Protein AF-A0A937IZX3-F1 (afdb_monomer)

Solvent-accessible surface area (backbone atoms only — not comparable to full-atom values): 9281 Å² total; per-residue (Å²): 143,80,74,74,66,63,68,76,66,38,62,75,58,55,51,53,50,49,50,45,46,46,44,62,70,45,48,45,53,49,50,52,52,51,46,50,51,47,54,52,52,40,53,52,41,29,73,76,66,47,34,58,55,69,68,57,48,39,50,48,51,20,50,50,52,44,48,52,42,42,49,32,34,70,68,68,75,36,90,63,56,48,60,94,78,39,76,74,61,86,57,84,80,70,90,78,64,60,74,58,91,88,70,85,75,76,76,79,77,68,85,66,88,68,74,85,80,78,73,67,75,82,76,68,75,82,87,76,83,90,84,83,86,82,89,82,81,85,82,89,80,92,132

pLDDT: mean 73.17, std 18.34, range [36.47, 94.06]

Radius of gyration: 32.81 Å; Cα contacts (8 Å, |Δi|>4): 80; chains: 1; bounding box: 54×62×119 Å

Foldseek 3Di:
DPPVPPVVPPVVVVVLVVLLCCLPVPVLVVLVVVLVVLVVVQVVCCVVPQWGDQVSQQVNVLSVVLSVVSVCCNVVVDVDDGPPVDDRDGDDGDDTDGNDPPPPPPDPPPPPPPPPPPDPPPPPPDPDDDDDDDDDDDDDDDD

Mean predicted aligned error: 16.97 Å

Structure (mmCIF, N/CA/C/O backbone):
data_AF-A0A937IZX3-F1
#
_entry.id   AF-A0A937IZX3-F1
#
loop_
_atom_site.group_PDB
_atom_site.id
_atom_site.type_symbol
_atom_site.label_atom_id
_atom_site.label_alt_id
_atom_site.label_comp_id
_atom_site.label_asym_id
_atom_site.label_entity_id
_atom_site.label_seq_id
_atom_site.pdbx_PDB_ins_code
_atom_site.Cartn_x
_atom_site.Cartn_y
_atom_site.Cartn_z
_atom_site.occupancy
_atom_site.B_iso_or_equiv
_atom_site.auth_seq_id
_atom_site.auth_comp_id
_atom_site.auth_asym_id
_atom_site.auth_atom_id
_atom_site.pdbx_PDB_model_num
ATOM 1 N N . MET A 1 1 ? -15.193 5.525 43.607 1.00 44.41 1 MET A N 1
ATOM 2 C CA . MET A 1 1 ? -14.935 6.113 42.273 1.00 44.41 1 MET A CA 1
ATOM 3 C C . MET A 1 1 ? -13.960 5.204 41.523 1.00 44.41 1 MET A C 1
ATOM 5 O O . MET A 1 1 ? -12.766 5.463 41.518 1.00 44.41 1 MET A O 1
ATOM 9 N N . THR A 1 2 ? -14.424 4.078 40.976 1.00 51.03 2 THR A N 1
ATOM 10 C CA . THR A 1 2 ? -13.570 3.113 40.250 1.00 51.03 2 THR A CA 1
ATOM 11 C C . THR A 1 2 ? -14.328 2.518 39.066 1.00 51.03 2 THR A C 1
ATOM 13 O O . THR A 1 2 ? -14.445 1.308 38.956 1.00 5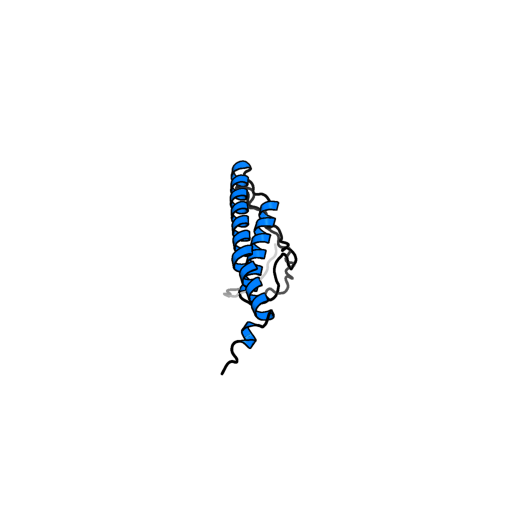1.03 2 THR A O 1
ATOM 16 N N . ASP A 1 3 ? -14.854 3.374 38.192 1.00 55.12 3 ASP A N 1
ATOM 17 C CA . ASP A 1 3 ? -15.592 2.964 36.981 1.00 55.12 3 ASP A CA 1
ATOM 18 C C . ASP A 1 3 ? -14.667 2.814 35.746 1.00 55.12 3 ASP A C 1
ATOM 20 O O . ASP A 1 3 ? -14.995 2.200 34.737 1.00 55.12 3 ASP A O 1
ATOM 24 N N . GLY A 1 4 ? -13.424 3.305 35.832 1.00 56.62 4 GLY A N 1
ATOM 25 C CA . GLY A 1 4 ? -12.489 3.301 34.700 1.00 56.62 4 GLY A CA 1
ATOM 26 C C . GLY A 1 4 ? -11.923 1.928 34.309 1.00 56.62 4 GLY A C 1
ATOM 27 O O . GLY A 1 4 ? -11.416 1.777 33.203 1.00 56.62 4 GLY A O 1
ATOM 28 N N . LYS A 1 5 ? -11.989 0.910 35.179 1.00 52.81 5 LYS A N 1
ATOM 29 C CA . LYS A 1 5 ? -11.355 -0.405 34.929 1.00 52.81 5 LYS A CA 1
ATOM 30 C C . LYS A 1 5 ? -12.203 -1.341 34.061 1.00 52.81 5 LYS A C 1
ATOM 32 O O . LYS A 1 5 ? -11.674 -2.310 33.520 1.00 52.81 5 LYS A O 1
ATOM 37 N N . GLU A 1 6 ? -13.493 -1.057 33.916 1.00 55.81 6 GLU A N 1
ATOM 38 C CA . GLU A 1 6 ? -14.457 -1.973 33.294 1.00 55.81 6 GLU A CA 1
ATOM 39 C C . GLU A 1 6 ? -14.469 -1.842 31.767 1.00 55.81 6 GLU A C 1
ATOM 41 O O . GLU A 1 6 ? -14.555 -2.834 31.045 1.00 55.81 6 GLU A O 1
ATOM 46 N N . ASN A 1 7 ? -14.246 -0.628 31.256 1.00 56.97 7 ASN A N 1
ATOM 47 C CA . ASN A 1 7 ? -14.136 -0.376 29.818 1.00 56.97 7 ASN A CA 1
ATOM 48 C C . ASN A 1 7 ? -12.802 -0.868 29.226 1.00 56.97 7 ASN A C 1
ATOM 50 O O . ASN A 1 7 ? -12.772 -1.314 28.081 1.00 56.97 7 ASN A O 1
ATOM 54 N N . ILE A 1 8 ? -11.720 -0.878 30.016 1.00 57.88 8 ILE A N 1
ATOM 55 C CA . ILE A 1 8 ? -10.387 -1.356 29.596 1.00 57.88 8 ILE A CA 1
ATOM 56 C C . ILE A 1 8 ? -10.371 -2.885 29.421 1.00 57.88 8 ILE A C 1
ATOM 58 O O . ILE A 1 8 ? -9.563 -3.407 28.662 1.00 57.88 8 ILE A O 1
ATOM 62 N N . LYS A 1 9 ? -11.285 -3.619 30.071 1.00 56.97 9 LYS A N 1
ATOM 63 C CA . LYS A 1 9 ? -11.418 -5.079 29.928 1.00 56.97 9 LYS A CA 1
ATOM 64 C C . LYS A 1 9 ? -12.341 -5.517 28.788 1.00 56.97 9 LYS A C 1
ATOM 66 O O . LYS A 1 9 ? -12.498 -6.718 28.575 1.00 56.97 9 LYS A O 1
ATOM 71 N N . LYS A 1 10 ? -12.943 -4.590 28.033 1.00 63.69 10 LYS A N 1
ATOM 72 C CA . LYS A 1 10 ? -13.731 -4.958 26.851 1.00 63.69 10 LYS A CA 1
ATOM 73 C C . LYS A 1 10 ? -12.784 -5.429 25.747 1.00 63.69 10 LYS A C 1
ATOM 75 O O . LYS A 1 10 ? -12.144 -4.623 25.072 1.00 63.69 10 LYS A O 1
ATOM 80 N N . THR A 1 11 ? -12.735 -6.744 25.536 1.00 66.00 11 THR A N 1
ATOM 81 C CA . THR A 1 11 ? -11.978 -7.418 24.465 1.00 66.00 11 THR A CA 1
ATOM 82 C C . THR A 1 11 ? -12.207 -6.775 23.094 1.00 66.00 11 THR A C 1
ATOM 84 O O . THR A 1 11 ? -11.281 -6.671 22.297 1.00 66.00 11 THR A O 1
ATOM 87 N N . SER A 1 12 ? -13.415 -6.256 22.843 1.00 71.81 12 SER A N 1
ATOM 88 C CA . SER A 1 12 ? -13.775 -5.570 21.595 1.00 71.81 12 SER A CA 1
ATOM 89 C C . SER A 1 12 ? -12.987 -4.279 21.323 1.00 71.81 12 SER A C 1
ATOM 91 O O . SER A 1 12 ? -12.834 -3.901 20.165 1.00 71.81 12 SER A O 1
ATOM 93 N N . THR A 1 13 ? -12.487 -3.580 22.344 1.00 75.50 13 THR A N 1
ATOM 94 C CA . THR A 1 13 ? -11.669 -2.370 22.137 1.00 75.50 13 THR A CA 1
ATOM 95 C C . THR A 1 13 ? -10.226 -2.754 21.819 1.00 75.50 13 THR A C 1
ATOM 97 O O . THR A 1 13 ? -9.613 -2.209 20.903 1.00 75.50 13 THR A O 1
ATOM 100 N N . TRP A 1 14 ? -9.706 -3.759 22.526 1.00 83.00 14 TRP A N 1
ATOM 101 C CA . TRP A 1 14 ? -8.359 -4.283 22.310 1.00 83.00 14 TRP A CA 1
ATOM 102 C C . TRP A 1 14 ? -8.208 -5.008 20.978 1.00 83.00 14 TRP A C 1
ATOM 104 O O . TRP A 1 14 ? -7.156 -4.893 20.360 1.00 83.00 14 TRP A O 1
ATOM 114 N N . ILE A 1 15 ? -9.248 -5.695 20.492 1.00 82.38 15 ILE A N 1
ATOM 115 C CA . ILE A 1 15 ? -9.202 -6.320 19.166 1.00 82.38 15 ILE A CA 1
ATOM 116 C C . ILE A 1 15 ? -9.087 -5.253 18.072 1.00 82.38 15 ILE A C 1
ATOM 118 O O . ILE A 1 15 ? -8.287 -5.395 17.154 1.00 82.38 15 ILE A O 1
ATOM 122 N N . ARG A 1 16 ? -9.809 -4.131 18.211 1.00 78.88 16 ARG A N 1
ATOM 123 C CA . ARG A 1 16 ? -9.738 -3.006 17.270 1.00 78.88 16 ARG A CA 1
ATOM 124 C C . ARG A 1 16 ? -8.353 -2.360 17.286 1.00 78.88 16 ARG A C 1
ATOM 126 O O . ARG A 1 16 ? -7.792 -2.095 16.227 1.00 78.88 16 ARG A O 1
ATOM 133 N N . PHE A 1 17 ? -7.774 -2.194 18.475 1.00 84.44 17 PHE A N 1
ATOM 134 C CA . PHE A 1 17 ? -6.397 -1.728 18.630 1.00 84.44 17 PHE A CA 1
ATOM 135 C C . PHE A 1 17 ? -5.378 -2.705 18.021 1.00 84.44 17 PHE A C 1
ATOM 137 O O . PHE A 1 17 ? -4.479 -2.281 17.301 1.00 84.44 17 PHE A O 1
ATOM 144 N N . ALA A 1 18 ? -5.544 -4.013 18.231 1.00 86.12 18 ALA A N 1
ATOM 145 C CA . ALA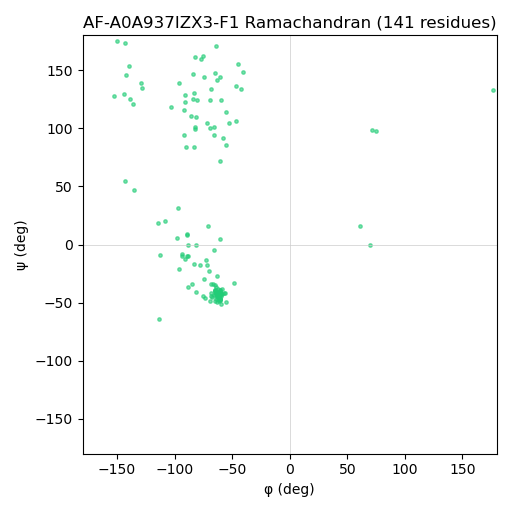 A 1 18 ? -4.686 -5.034 17.638 1.00 86.12 18 ALA A CA 1
ATOM 146 C C . ALA A 1 18 ? -4.730 -4.994 16.102 1.00 86.12 18 ALA A C 1
ATOM 148 O O . ALA A 1 18 ? -3.680 -5.053 15.468 1.00 86.12 18 ALA A O 1
ATOM 149 N N . TYR A 1 19 ? -5.913 -4.811 15.503 1.00 82.56 19 TYR A N 1
ATOM 150 C CA . TYR A 1 19 ? -6.044 -4.620 14.055 1.00 82.56 19 TYR A CA 1
ATOM 151 C C . TYR A 1 19 ? -5.383 -3.328 13.568 1.00 82.56 19 TYR A C 1
ATOM 153 O O . TYR A 1 19 ? -4.719 -3.354 12.537 1.00 82.56 19 TYR A O 1
ATOM 161 N N . MET A 1 20 ? -5.500 -2.223 14.310 1.00 84.44 20 MET A N 1
ATOM 162 C CA . MET A 1 20 ? -4.787 -0.981 13.989 1.00 84.44 20 MET A CA 1
ATOM 163 C C . MET A 1 20 ? -3.269 -1.170 13.987 1.00 84.44 20 MET A C 1
ATOM 165 O O . MET A 1 20 ? -2.601 -0.711 13.064 1.00 84.44 20 MET A O 1
ATOM 169 N N . VAL A 1 21 ? -2.720 -1.869 14.985 1.00 88.31 21 VAL A N 1
ATOM 170 C CA . VAL A 1 21 ? -1.280 -2.159 15.053 1.00 88.31 21 VAL A CA 1
ATOM 171 C C . VAL A 1 21 ? -0.867 -3.113 13.931 1.00 88.31 21 VAL A C 1
ATOM 173 O O . VAL A 1 21 ? 0.119 -2.855 13.247 1.00 88.31 21 VAL A O 1
ATOM 176 N N . LEU A 1 22 ? -1.632 -4.179 13.690 1.00 88.19 22 LEU A N 1
ATOM 177 C CA . LEU A 1 22 ? -1.351 -5.141 12.625 1.00 88.19 22 LEU A CA 1
ATOM 178 C C . LEU A 1 22 ? -1.337 -4.467 11.249 1.00 88.19 22 LEU A C 1
ATOM 180 O O . LEU A 1 22 ? -0.369 -4.602 10.506 1.00 88.19 22 LEU A O 1
ATOM 184 N N . PHE A 1 23 ? -2.374 -3.706 10.908 1.00 84.38 23 PHE A N 1
ATOM 185 C CA . PHE A 1 23 ? -2.441 -3.050 9.607 1.00 84.38 23 PHE A CA 1
ATOM 186 C C . PHE A 1 23 ? -1.481 -1.861 9.502 1.00 84.38 23 PHE A C 1
ATOM 188 O O . PHE A 1 23 ? -0.739 -1.760 8.529 1.00 84.38 23 PHE A O 1
ATOM 195 N N . GLY A 1 24 ? -1.446 -0.989 10.510 1.00 86.38 24 GLY A N 1
ATOM 196 C CA . GLY A 1 24 ? -0.663 0.246 10.487 1.00 86.38 24 GLY A CA 1
ATOM 197 C C . GLY A 1 24 ? 0.833 0.064 10.674 1.00 86.38 24 GLY A C 1
ATOM 198 O O . GLY A 1 24 ? 1.616 0.687 9.965 1.00 86.38 24 GLY A O 1
ATOM 199 N N . ALA A 1 25 ? 1.237 -0.770 11.633 1.00 87.88 25 ALA A N 1
ATOM 200 C CA . ALA A 1 25 ? 2.642 -0.922 12.000 1.00 87.88 25 ALA A CA 1
ATOM 201 C C . ALA A 1 25 ? 3.324 -2.105 11.302 1.00 87.88 25 ALA A C 1
ATOM 203 O O . ALA A 1 25 ? 4.549 -2.110 11.208 1.00 87.88 25 ALA A O 1
ATOM 204 N N . ILE A 1 26 ? 2.566 -3.096 10.816 1.00 88.69 26 ILE A N 1
ATOM 205 C CA . ILE A 1 26 ? 3.140 -4.316 10.228 1.00 88.69 26 ILE A CA 1
ATOM 206 C C . ILE A 1 26 ? 2.826 -4.401 8.732 1.00 88.69 26 ILE A C 1
ATOM 208 O O . ILE A 1 26 ? 3.743 -4.337 7.914 1.00 88.69 26 ILE A O 1
ATOM 212 N N . LEU A 1 27 ? 1.548 -4.512 8.356 1.00 89.12 27 LEU A N 1
ATOM 213 C CA . LEU A 1 27 ? 1.153 -4.796 6.973 1.00 89.12 27 LEU A CA 1
ATOM 214 C C . LEU A 1 27 ? 1.446 -3.627 6.022 1.00 89.12 27 LEU A C 1
ATOM 216 O O . LEU A 1 27 ? 2.072 -3.846 4.989 1.00 89.12 27 LEU A O 1
ATOM 220 N N . ILE A 1 28 ? 1.061 -2.390 6.356 1.00 88.44 28 ILE A N 1
ATOM 221 C CA . ILE A 1 28 ? 1.316 -1.225 5.489 1.00 88.44 28 ILE A CA 1
ATOM 222 C C . ILE A 1 28 ? 2.825 -0.998 5.275 1.00 88.44 28 ILE A C 1
ATOM 224 O O . ILE A 1 28 ? 3.235 -0.868 4.120 1.00 88.44 28 ILE A O 1
ATOM 228 N N . PRO A 1 29 ? 3.688 -0.985 6.312 1.00 92.12 29 PRO A N 1
ATOM 229 C CA . PRO A 1 29 ? 5.133 -0.866 6.117 1.00 92.12 29 PRO A CA 1
ATOM 230 C C . PRO A 1 29 ? 5.725 -2.008 5.287 1.00 92.12 29 PRO A C 1
ATOM 232 O O . PRO A 1 29 ? 6.565 -1.755 4.423 1.00 92.12 29 PRO A O 1
ATOM 235 N N . LEU A 1 30 ? 5.252 -3.242 5.487 1.00 92.19 30 LEU A N 1
ATOM 236 C CA . LEU A 1 30 ? 5.659 -4.387 4.675 1.00 92.19 30 LEU A CA 1
ATOM 237 C C . LEU A 1 30 ? 5.236 -4.219 3.208 1.00 92.19 30 LEU A C 1
ATOM 239 O O . LEU A 1 30 ? 6.046 -4.432 2.310 1.00 92.19 30 LEU A O 1
ATOM 243 N N . GLY A 1 31 ? 4.010 -3.764 2.950 1.00 91.88 31 GLY A N 1
ATOM 244 C CA . GLY A 1 31 ? 3.540 -3.455 1.601 1.00 91.88 31 GLY A CA 1
ATOM 245 C C . GLY A 1 31 ? 4.356 -2.348 0.940 1.00 91.88 31 GLY A C 1
ATOM 246 O O . GLY A 1 31 ? 4.742 -2.477 -0.216 1.00 91.88 31 GLY A O 1
ATOM 247 N N . ARG A 1 32 ? 4.721 -1.294 1.680 1.00 91.75 32 ARG A N 1
ATOM 248 C CA . ARG A 1 32 ? 5.630 -0.244 1.183 1.00 91.75 32 ARG A CA 1
ATOM 249 C C . ARG A 1 32 ? 7.014 -0.792 0.838 1.00 91.75 32 ARG A C 1
ATOM 251 O O . ARG A 1 32 ? 7.604 -0.362 -0.149 1.00 91.75 32 ARG A O 1
ATOM 258 N N . PHE A 1 33 ? 7.526 -1.732 1.629 1.00 94.06 33 PHE A N 1
ATOM 259 C CA . PHE A 1 33 ? 8.786 -2.409 1.334 1.00 94.06 33 PHE A CA 1
ATOM 260 C C . PHE A 1 33 ? 8.681 -3.199 0.027 1.00 94.06 33 PHE A C 1
ATOM 262 O O . PHE A 1 33 ? 9.497 -2.988 -0.864 1.00 94.06 33 PHE A O 1
ATOM 269 N N . VAL A 1 34 ? 7.635 -4.014 -0.147 1.00 93.25 34 VAL A N 1
ATOM 270 C CA . VAL A 1 34 ? 7.372 -4.745 -1.402 1.00 93.25 34 VAL A CA 1
ATOM 271 C C . VAL A 1 34 ? 7.221 -3.789 -2.588 1.00 93.25 34 VAL A C 1
ATOM 273 O O . VAL A 1 34 ? 7.807 -4.030 -3.641 1.00 93.25 34 VAL A O 1
ATOM 276 N N . LEU A 1 35 ? 6.511 -2.672 -2.415 1.00 93.50 35 LEU A N 1
ATOM 277 C CA . LEU A 1 35 ? 6.364 -1.643 -3.444 1.00 93.50 35 LEU A CA 1
ATOM 278 C C . LEU A 1 35 ? 7.729 -1.107 -3.893 1.00 93.50 35 LEU A C 1
ATOM 280 O O . LEU A 1 35 ? 7.960 -0.967 -5.091 1.00 93.50 35 LEU A O 1
ATOM 284 N N . ALA A 1 36 ? 8.656 -0.874 -2.960 1.00 93.19 36 ALA A N 1
ATOM 285 C CA . ALA A 1 36 ? 10.013 -0.458 -3.299 1.00 93.19 36 ALA A CA 1
ATOM 286 C C . ALA A 1 36 ? 10.739 -1.500 -4.172 1.00 93.19 36 ALA A C 1
ATOM 288 O O . ALA A 1 36 ? 11.383 -1.120 -5.150 1.00 93.19 36 ALA A O 1
ATOM 289 N N . PHE A 1 37 ? 10.586 -2.804 -3.899 1.00 93.94 37 PHE A N 1
ATOM 290 C CA . PHE A 1 37 ? 11.134 -3.852 -4.778 1.00 93.94 37 PHE A CA 1
ATOM 291 C C . PHE A 1 37 ? 10.504 -3.846 -6.163 1.00 93.94 37 PHE A C 1
ATOM 293 O O . PHE A 1 37 ? 11.226 -4.006 -7.144 1.00 93.94 37 PHE A O 1
ATOM 300 N N . ILE A 1 38 ? 9.185 -3.659 -6.258 1.00 92.19 38 ILE A N 1
ATOM 301 C CA . ILE A 1 38 ? 8.490 -3.596 -7.549 1.00 92.19 38 ILE A CA 1
ATOM 302 C C . ILE A 1 38 ? 9.031 -2.425 -8.370 1.00 92.19 38 ILE A C 1
ATOM 304 O O . ILE A 1 38 ? 9.374 -2.617 -9.533 1.00 92.19 38 ILE A O 1
ATOM 308 N N . VAL A 1 39 ? 9.180 -1.243 -7.765 1.00 92.31 39 VAL A N 1
ATOM 309 C CA . VAL A 1 39 ? 9.719 -0.049 -8.437 1.00 92.31 39 VAL A CA 1
ATOM 310 C C . VAL A 1 39 ? 11.147 -0.286 -8.932 1.00 92.31 39 VAL A C 1
ATOM 312 O O . VAL A 1 39 ? 11.441 -0.026 -10.098 1.00 92.31 39 VAL A O 1
ATOM 315 N N . VAL A 1 40 ? 12.025 -0.829 -8.085 1.00 93.81 40 VAL A N 1
ATOM 316 C CA . VAL A 1 40 ? 13.409 -1.146 -8.474 1.00 93.81 40 VAL A CA 1
ATOM 317 C C . VAL A 1 40 ? 13.436 -2.197 -9.585 1.00 93.81 40 VAL A C 1
ATOM 319 O O . VAL A 1 40 ? 14.122 -2.016 -10.588 1.00 93.81 40 VAL A O 1
ATOM 322 N N . GLY A 1 41 ? 12.657 -3.271 -9.453 1.00 90.75 41 GLY A N 1
ATOM 323 C CA . GLY A 1 41 ? 12.557 -4.322 -10.463 1.00 90.75 41 GLY A CA 1
ATOM 324 C C . GLY A 1 41 ? 12.043 -3.801 -11.805 1.00 90.75 41 GLY A C 1
ATOM 325 O O . GLY A 1 41 ? 12.571 -4.179 -12.851 1.00 9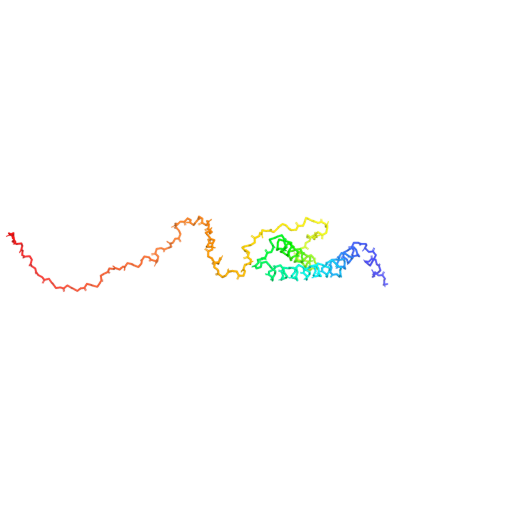0.75 41 GLY A O 1
ATOM 326 N N . GLN A 1 42 ? 11.070 -2.889 -11.782 1.00 89.94 42 GLN A N 1
ATOM 327 C CA . GLN A 1 42 ? 10.538 -2.251 -12.982 1.00 89.94 42 GLN A CA 1
ATOM 328 C C . GLN A 1 42 ? 11.597 -1.401 -13.678 1.00 89.94 42 GLN A C 1
ATOM 330 O O . GLN A 1 42 ? 11.789 -1.522 -14.887 1.00 89.94 42 GLN A O 1
ATOM 335 N N . PHE A 1 43 ? 12.320 -0.589 -12.910 1.00 89.94 43 PHE A N 1
ATOM 336 C CA . PHE A 1 43 ? 13.388 0.250 -13.435 1.00 89.94 43 PHE A CA 1
ATOM 337 C C . PHE A 1 43 ? 14.503 -0.585 -14.082 1.00 89.94 43 PHE A C 1
ATOM 339 O O . PHE A 1 43 ? 14.942 -0.283 -15.190 1.00 89.94 43 PHE A O 1
ATOM 346 N N . LEU A 1 44 ? 14.906 -1.692 -13.448 1.00 91.00 44 LEU A N 1
ATOM 347 C CA . LEU A 1 44 ? 15.887 -2.619 -14.020 1.00 91.00 44 LEU A CA 1
ATOM 348 C C . LEU A 1 44 ? 15.376 -3.301 -15.298 1.00 91.00 44 LEU A C 1
ATOM 350 O O . LEU A 1 44 ? 16.141 -3.471 -16.245 1.00 91.00 44 LEU A O 1
ATOM 354 N N . MET A 1 45 ? 14.095 -3.683 -15.353 1.00 88.00 45 MET A N 1
ATOM 355 C CA . MET A 1 45 ? 13.495 -4.276 -16.556 1.00 88.00 45 MET A CA 1
ATOM 356 C C . MET A 1 45 ? 13.496 -3.299 -17.729 1.00 88.00 45 MET A C 1
ATOM 358 O O . MET A 1 45 ? 13.899 -3.687 -18.822 1.00 88.00 45 MET A O 1
ATOM 362 N N . VAL A 1 46 ? 13.108 -2.045 -17.496 1.00 88.94 46 VAL A N 1
ATOM 363 C CA . VAL A 1 46 ? 13.160 -0.989 -18.514 1.00 88.94 46 VAL A CA 1
ATOM 364 C C . VAL A 1 46 ? 14.598 -0.776 -18.987 1.00 88.94 46 VAL A C 1
ATOM 366 O O . VAL A 1 46 ? 14.833 -0.707 -20.187 1.00 88.94 46 VAL A O 1
ATOM 369 N N . LEU A 1 47 ? 15.576 -0.769 -18.077 1.00 87.38 47 LEU A N 1
ATOM 370 C CA . LEU A 1 47 ? 16.981 -0.571 -18.440 1.00 87.38 47 LEU A CA 1
ATOM 371 C C . LEU A 1 47 ? 17.549 -1.709 -19.307 1.00 87.38 47 LEU A C 1
ATOM 373 O O . LEU A 1 47 ? 18.374 -1.464 -20.181 1.00 87.38 47 LEU A O 1
ATOM 377 N N . VAL A 1 48 ? 17.117 -2.953 -19.072 1.00 87.00 48 VAL A N 1
ATOM 378 C CA . VAL A 1 48 ? 17.609 -4.127 -19.814 1.00 87.00 48 VAL A CA 1
ATOM 379 C C . VAL A 1 48 ? 16.807 -4.392 -21.094 1.00 87.00 48 VAL A C 1
ATOM 381 O O . VAL A 1 48 ? 17.377 -4.844 -22.083 1.00 87.00 48 VAL A O 1
ATOM 384 N N . LYS A 1 49 ? 15.488 -4.163 -21.084 1.00 83.94 49 LYS A N 1
ATOM 385 C CA . LYS A 1 49 ? 14.566 -4.558 -22.167 1.00 83.94 49 LYS A CA 1
ATOM 386 C C . LYS A 1 49 ? 13.953 -3.386 -22.938 1.00 83.94 49 LYS A C 1
ATOM 388 O O . LYS A 1 49 ? 13.261 -3.647 -23.914 1.00 83.94 49 LYS A O 1
ATOM 393 N N . GLY A 1 50 ? 14.124 -2.144 -22.486 1.00 80.69 50 GLY A N 1
ATOM 394 C CA . GLY A 1 50 ? 13.483 -0.950 -23.064 1.00 80.69 50 GLY A CA 1
ATOM 395 C C . GLY A 1 50 ? 11.968 -0.862 -22.838 1.00 80.69 50 GLY A C 1
ATOM 396 O O . GLY A 1 50 ? 11.319 0.087 -23.263 1.00 80.69 50 GLY A O 1
ATOM 397 N N . ARG A 1 51 ? 11.375 -1.848 -22.160 1.00 81.25 51 ARG A N 1
ATOM 398 C CA . ARG A 1 51 ? 9.936 -1.904 -21.905 1.00 81.25 51 ARG A CA 1
ATOM 399 C C . ARG A 1 51 ? 9.636 -2.378 -20.503 1.00 81.25 51 ARG A C 1
ATOM 401 O O . ARG A 1 51 ? 10.401 -3.122 -19.879 1.00 81.25 51 ARG A O 1
ATOM 408 N N . ASP A 1 52 ? 8.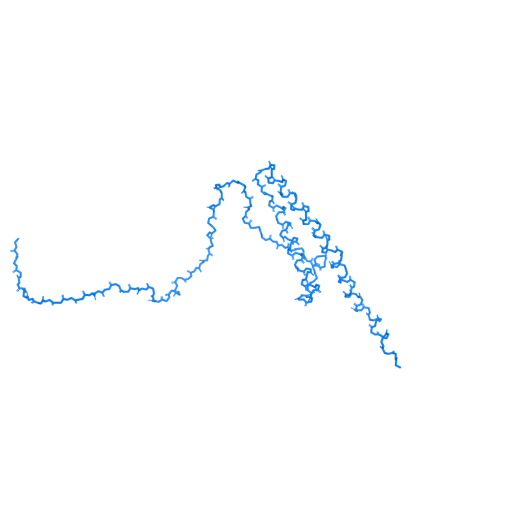489 -1.939 -20.034 1.00 82.19 52 ASP A N 1
ATOM 409 C CA . ASP A 1 52 ? 7.950 -2.262 -18.736 1.00 82.19 52 ASP A CA 1
ATOM 410 C C . ASP A 1 52 ? 7.385 -3.710 -18.706 1.00 82.19 52 ASP A C 1
ATOM 412 O O . ASP A 1 52 ? 7.195 -4.375 -19.729 1.00 82.19 52 ASP A O 1
ATOM 416 N N . ASN A 1 53 ? 7.196 -4.275 -17.508 1.00 84.44 53 ASN A N 1
ATOM 417 C CA . ASN A 1 53 ? 6.558 -5.584 -17.335 1.00 84.44 53 ASN A CA 1
ATOM 418 C C . ASN A 1 53 ? 5.111 -5.409 -16.851 1.00 84.44 53 ASN A C 1
ATOM 420 O O . ASN A 1 53 ? 4.885 -4.900 -15.750 1.00 84.44 53 ASN A O 1
ATOM 424 N N . ALA A 1 54 ? 4.149 -5.875 -17.654 1.00 85.19 54 ALA A N 1
ATOM 425 C CA . ALA A 1 54 ? 2.718 -5.779 -17.366 1.00 85.19 54 ALA A CA 1
ATOM 426 C C . ALA A 1 54 ? 2.317 -6.457 -16.043 1.00 85.19 54 ALA A C 1
ATOM 428 O O . ALA A 1 54 ? 1.522 -5.906 -15.289 1.00 85.19 54 ALA A O 1
ATOM 429 N N . ASN A 1 55 ? 2.913 -7.603 -15.695 1.00 87.44 55 ASN A N 1
ATOM 430 C CA . ASN A 1 55 ? 2.593 -8.303 -14.445 1.00 87.44 55 ASN A CA 1
ATOM 431 C C . ASN A 1 55 ? 3.073 -7.526 -13.212 1.00 87.44 55 ASN A C 1
ATOM 433 O O . ASN A 1 55 ? 2.343 -7.419 -12.229 1.00 87.44 55 ASN A O 1
ATOM 437 N N . LEU A 1 56 ? 4.282 -6.952 -13.264 1.00 86.81 56 LEU A N 1
ATOM 438 C CA . LEU A 1 56 ? 4.802 -6.117 -12.172 1.00 86.81 56 LEU A CA 1
ATOM 439 C C . LEU A 1 56 ? 3.990 -4.830 -12.021 1.00 86.81 56 LEU A C 1
ATOM 441 O O . LEU A 1 56 ? 3.781 -4.376 -10.900 1.00 86.81 56 LEU A O 1
ATOM 445 N N . ARG A 1 57 ? 3.490 -4.269 -13.126 1.00 89.81 57 ARG A N 1
ATOM 446 C CA . ARG A 1 57 ? 2.584 -3.116 -13.086 1.00 89.81 57 ARG A CA 1
ATOM 447 C C . ARG A 1 57 ? 1.226 -3.458 -12.513 1.00 89.81 57 ARG A C 1
ATOM 449 O O . ARG A 1 57 ? 0.765 -2.716 -11.651 1.00 89.81 57 ARG A O 1
ATOM 456 N N . LYS A 1 58 ? 0.633 -4.588 -12.913 1.00 90.50 58 LYS A N 1
ATOM 457 C CA . LYS A 1 58 ? -0.606 -5.085 -12.303 1.00 90.50 58 LYS A CA 1
ATOM 458 C C . LYS A 1 58 ? -0.423 -5.240 -10.795 1.00 90.50 58 LYS A C 1
ATOM 460 O O . LYS A 1 58 ? -1.208 -4.707 -10.021 1.00 90.50 58 LYS A O 1
ATOM 465 N N . LEU A 1 59 ? 0.660 -5.898 -10.377 1.00 91.25 59 LEU A N 1
ATOM 466 C CA . LEU A 1 59 ? 0.968 -6.101 -8.963 1.00 91.25 59 LEU A CA 1
ATOM 467 C C . LEU A 1 59 ? 1.198 -4.776 -8.224 1.00 91.25 59 LEU A C 1
ATOM 469 O O . LEU A 1 59 ? 0.681 -4.603 -7.127 1.00 91.25 59 LEU A O 1
ATOM 473 N N . GLY A 1 60 ? 1.953 -3.844 -8.810 1.00 91.69 60 GLY A N 1
ATOM 474 C CA . GLY A 1 60 ? 2.223 -2.534 -8.218 1.00 91.69 60 GLY A CA 1
ATOM 475 C C . GLY A 1 60 ? 0.961 -1.689 -8.051 1.00 91.69 60 GLY A C 1
ATOM 476 O O . GLY A 1 60 ? 0.768 -1.094 -6.992 1.00 91.69 60 GLY A O 1
ATOM 477 N N . ASN A 1 61 ? 0.080 -1.686 -9.056 1.00 92.25 61 ASN A N 1
ATOM 478 C CA . ASN A 1 61 ? -1.207 -0.996 -9.000 1.00 92.25 61 ASN A CA 1
ATOM 479 C C . ASN A 1 61 ? -2.117 -1.624 -7.928 1.00 92.25 61 ASN A C 1
ATOM 481 O O . ASN A 1 61 ? -2.585 -0.930 -7.026 1.00 92.25 61 ASN A O 1
ATOM 485 N N . ALA A 1 62 ? -2.249 -2.954 -7.928 1.00 92.75 62 ALA A N 1
ATOM 486 C CA . ALA A 1 62 ? -3.036 -3.668 -6.927 1.00 92.75 62 ALA A CA 1
ATOM 487 C C . ALA A 1 62 ? -2.502 -3.436 -5.503 1.00 92.75 62 ALA A C 1
ATOM 489 O O . ALA A 1 62 ? -3.267 -3.179 -4.576 1.00 92.75 62 ALA A O 1
ATOM 490 N N . LEU A 1 63 ? -1.179 -3.438 -5.324 1.00 92.62 63 LEU A N 1
ATOM 491 C CA . LEU A 1 63 ? -0.544 -3.149 -4.040 1.00 92.62 63 LEU A CA 1
ATOM 492 C C . LEU A 1 63 ? -0.791 -1.703 -3.587 1.00 92.62 63 LEU A C 1
ATOM 494 O O . LEU A 1 63 ? -1.037 -1.471 -2.405 1.00 92.62 63 LEU A O 1
ATOM 498 N N . GLY A 1 64 ? -0.760 -0.736 -4.507 1.00 92.06 64 GLY A N 1
ATOM 499 C CA . GLY A 1 64 ? -1.113 0.656 -4.223 1.00 92.06 64 GLY A CA 1
ATOM 500 C C . GLY A 1 64 ? -2.561 0.797 -3.748 1.00 92.06 64 GLY A C 1
ATOM 501 O O . GLY A 1 64 ? -2.809 1.411 -2.707 1.00 92.06 64 GLY A O 1
ATOM 502 N N . GLN A 1 65 ? -3.494 0.151 -4.451 1.00 92.38 65 GLN A N 1
ATOM 503 C CA . GLN A 1 65 ? -4.909 0.120 -4.082 1.00 92.38 65 GLN A CA 1
ATOM 504 C C . GLN A 1 65 ? -5.126 -0.541 -2.713 1.00 92.38 65 GLN A C 1
ATOM 506 O O . GLN A 1 65 ? -5.863 -0.016 -1.878 1.00 92.38 65 GLN A O 1
ATOM 511 N N . TRP A 1 66 ? -4.426 -1.643 -2.437 1.00 92.69 66 TRP A N 1
ATOM 512 C CA . TRP A 1 66 ? -4.476 -2.322 -1.143 1.00 92.69 66 TRP A CA 1
ATOM 513 C C . TRP A 1 66 ? -3.957 -1.435 0.005 1.00 92.69 66 TRP A C 1
ATOM 515 O O . TRP A 1 66 ? -4.577 -1.375 1.069 1.00 92.69 66 TRP A O 1
ATOM 525 N N . ILE A 1 67 ? -2.865 -0.681 -0.201 1.00 91.06 67 ILE A N 1
ATOM 526 C CA . ILE A 1 67 ? -2.366 0.288 0.796 1.00 91.06 67 ILE A CA 1
ATOM 527 C C . ILE A 1 67 ? -3.420 1.371 1.060 1.00 91.06 67 ILE A C 1
ATOM 529 O O . ILE A 1 67 ? -3.667 1.712 2.219 1.00 91.06 67 ILE A O 1
ATOM 533 N N . TYR A 1 68 ? -4.052 1.900 0.010 1.00 91.25 68 TYR A N 1
ATOM 534 C CA . TYR A 1 68 ? -5.102 2.912 0.133 1.00 91.25 68 TYR A CA 1
ATOM 535 C C . TYR A 1 68 ? -6.303 2.401 0.940 1.00 91.25 68 TYR A C 1
ATOM 537 O O . TYR A 1 68 ? -6.712 3.048 1.907 1.00 91.25 68 TYR A O 1
ATOM 545 N N . GLN A 1 69 ? -6.802 1.202 0.623 1.00 90.62 69 GLN A N 1
ATOM 546 C CA . GLN A 1 69 ? -7.853 0.534 1.397 1.00 90.62 69 GLN A CA 1
ATOM 547 C C . GLN A 1 69 ? -7.448 0.368 2.872 1.00 90.62 69 GLN A C 1
ATOM 549 O O . GLN A 1 69 ? -8.245 0.640 3.771 1.00 90.62 69 GLN A O 1
ATOM 554 N N . GLY A 1 70 ? -6.190 -0.005 3.136 1.00 88.75 70 GLY A N 1
ATOM 555 C CA . GLY A 1 70 ? -5.647 -0.113 4.492 1.00 88.75 70 GLY A CA 1
ATOM 556 C C . GLY A 1 70 ? -5.669 1.211 5.257 1.00 88.75 70 GLY A C 1
ATOM 557 O O . GLY A 1 70 ? -6.042 1.238 6.430 1.00 88.75 70 GLY A O 1
ATOM 558 N N . ILE A 1 71 ? -5.328 2.320 4.596 1.00 88.94 71 ILE A N 1
ATOM 559 C CA . ILE A 1 71 ? -5.392 3.664 5.188 1.00 88.94 71 ILE A CA 1
ATOM 560 C C . ILE A 1 71 ? -6.843 4.054 5.487 1.00 88.94 71 ILE A C 1
ATOM 562 O 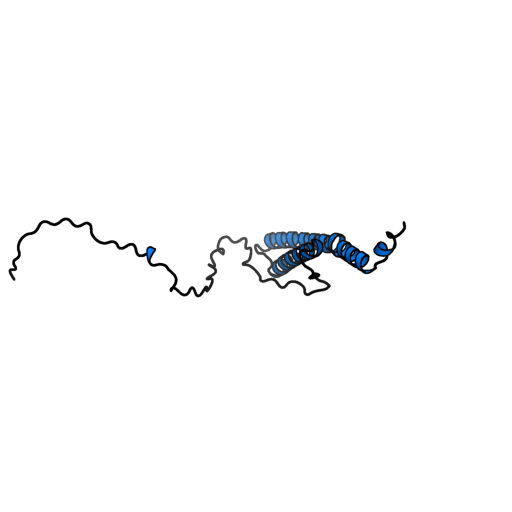O . ILE A 1 71 ? -7.112 4.564 6.576 1.00 88.94 71 ILE A O 1
ATOM 566 N N . LEU A 1 72 ? -7.785 3.799 4.573 1.00 89.44 72 LEU A N 1
ATOM 567 C CA . LEU A 1 72 ? -9.207 4.081 4.803 1.00 89.44 72 LEU A CA 1
ATOM 568 C C . LEU A 1 72 ? -9.753 3.312 6.012 1.00 89.44 72 LEU A C 1
ATOM 570 O O . LEU A 1 72 ? -10.442 3.900 6.846 1.00 89.44 72 LEU A O 1
ATOM 574 N N . PHE A 1 73 ? -9.390 2.034 6.146 1.00 87.06 73 PHE A N 1
ATOM 575 C CA . PHE A 1 73 ? -9.740 1.223 7.310 1.00 87.06 73 PHE A CA 1
ATOM 576 C C . PHE A 1 73 ? -9.162 1.799 8.613 1.00 87.06 73 PHE A C 1
ATOM 578 O O . PHE A 1 73 ? -9.872 1.970 9.605 1.00 87.06 73 PHE A O 1
ATOM 585 N N . LEU A 1 74 ? -7.877 2.167 8.610 1.00 85.94 74 LEU A N 1
ATOM 586 C CA . LEU A 1 74 ? -7.202 2.747 9.777 1.00 85.94 74 LEU A CA 1
ATOM 587 C C . LEU A 1 74 ? -7.776 4.096 10.210 1.00 85.94 74 LEU A C 1
ATOM 589 O O . LEU A 1 74 ? -7.809 4.408 11.398 1.00 85.94 74 LEU A O 1
ATOM 593 N N . THR A 1 75 ? -8.186 4.904 9.240 1.00 86.38 75 THR A N 1
ATOM 594 C CA . THR A 1 75 ? -8.709 6.257 9.454 1.00 86.38 75 THR A CA 1
ATOM 595 C C . THR A 1 75 ? -10.216 6.279 9.674 1.00 86.38 75 THR A C 1
ATOM 597 O O . THR A 1 75 ? -10.793 7.359 9.739 1.00 86.38 75 THR A O 1
ATOM 600 N N . PHE A 1 76 ? -10.848 5.110 9.831 1.00 84.06 76 PHE A N 1
ATOM 601 C CA . PHE A 1 76 ? -12.293 4.960 10.020 1.00 84.06 76 PHE A CA 1
ATOM 602 C C . PHE A 1 76 ? -13.144 5.488 8.854 1.00 84.06 76 PHE A C 1
ATOM 604 O O . PHE A 1 76 ? -14.349 5.658 9.010 1.00 84.06 76 PHE A O 1
ATOM 611 N N . ASN A 1 77 ? -12.546 5.719 7.683 1.00 85.12 77 ASN A N 1
ATOM 612 C CA . ASN A 1 77 ? -13.280 6.082 6.471 1.00 85.12 77 ASN A CA 1
ATOM 613 C C . ASN A 1 77 ? -13.947 4.861 5.817 1.00 85.12 77 ASN A C 1
ATOM 615 O O . ASN A 1 77 ? -14.851 5.018 5.004 1.00 85.12 77 ASN A O 1
ATOM 619 N N . SER A 1 78 ? -13.508 3.648 6.163 1.00 84.19 78 SER A N 1
ATOM 620 C CA . SER A 1 78 ? -14.105 2.395 5.706 1.00 84.19 78 SER A CA 1
ATOM 621 C C . SER A 1 78 ? -14.093 1.344 6.816 1.00 84.19 78 SER A C 1
ATOM 623 O O . SER A 1 78 ? -13.163 1.286 7.619 1.00 84.19 78 SER A O 1
ATOM 625 N N . GLU A 1 79 ? -15.118 0.491 6.854 1.00 80.69 79 GLU A N 1
ATOM 626 C CA . G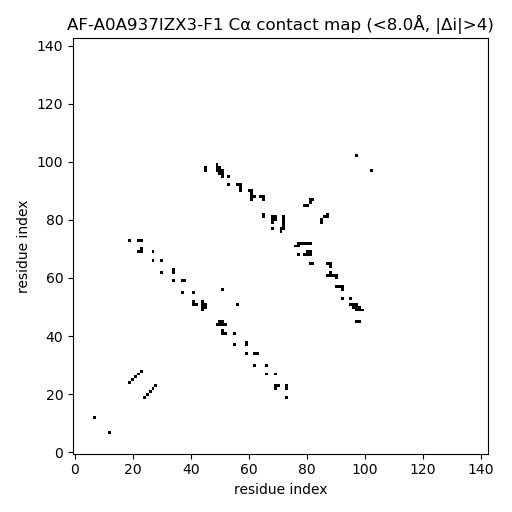LU A 1 79 ? -15.153 -0.697 7.721 1.00 80.69 79 GLU A CA 1
ATOM 627 C C . GLU A 1 79 ? -14.657 -1.970 7.011 1.00 80.69 79 GLU A C 1
ATOM 629 O O . GLU A 1 79 ? -14.458 -3.003 7.659 1.00 80.69 79 GLU A O 1
ATOM 634 N N . ALA A 1 80 ? -14.421 -1.899 5.694 1.00 80.75 80 ALA A N 1
ATOM 635 C CA . ALA A 1 80 ? -13.874 -3.004 4.914 1.00 80.75 80 ALA A CA 1
ATOM 636 C C . ALA A 1 80 ? -12.406 -3.243 5.298 1.00 80.75 80 ALA A C 1
ATOM 638 O O . ALA A 1 80 ? -11.579 -2.330 5.263 1.00 80.75 80 ALA A O 1
ATOM 639 N N . LYS A 1 81 ? -12.086 -4.479 5.693 1.00 83.06 81 LYS A N 1
ATOM 640 C CA . LYS A 1 81 ? -10.731 -4.884 6.085 1.00 83.06 81 LYS A CA 1
ATOM 641 C C . LYS A 1 81 ? -10.009 -5.406 4.847 1.00 83.06 81 LYS A C 1
ATOM 643 O O . LYS A 1 81 ? -10.495 -6.378 4.291 1.00 83.06 81 LYS A O 1
ATOM 648 N N . PRO A 1 82 ? -8.855 -4.852 4.453 1.00 84.25 82 PRO A N 1
ATOM 649 C CA . PRO A 1 82 ? -8.137 -5.352 3.285 1.00 84.25 82 PRO A CA 1
ATOM 650 C C . PRO A 1 82 ? -7.642 -6.796 3.480 1.00 84.25 82 PRO A C 1
ATOM 652 O O . PRO A 1 82 ? -7.636 -7.329 4.599 1.00 84.25 82 PRO A O 1
ATOM 655 N N . PHE A 1 83 ? -7.145 -7.407 2.400 1.00 83.88 83 PHE A N 1
ATOM 656 C CA . PHE A 1 83 ? -6.431 -8.689 2.437 1.00 83.88 83 PHE A CA 1
ATOM 657 C C . PHE A 1 83 ? -5.445 -8.748 3.625 1.00 83.88 83 PHE A C 1
ATOM 659 O O . PHE A 1 83 ? -4.708 -7.776 3.844 1.00 83.88 83 PHE A O 1
ATOM 666 N N . PRO A 1 84 ? -5.412 -9.846 4.409 1.00 80.25 84 PRO A N 1
ATOM 667 C CA . PRO A 1 84 ? -5.955 -11.184 4.118 1.00 80.25 84 PRO A CA 1
ATOM 668 C C . PRO A 1 84 ? -7.416 -11.443 4.524 1.00 80.25 84 PRO A C 1
ATOM 670 O O . PRO A 1 84 ? -7.849 -12.591 4.483 1.00 80.25 84 PRO A O 1
ATOM 673 N N . PHE A 1 85 ? -8.175 -10.433 4.960 1.00 84.62 85 PHE A N 1
ATOM 674 C CA . PHE A 1 85 ? -9.562 -10.640 5.418 1.00 84.62 85 PHE A CA 1
ATOM 675 C C . PHE A 1 85 ? -10.619 -10.428 4.331 1.00 84.62 85 PHE A C 1
ATOM 677 O O . PHE A 1 85 ? -11.784 -10.740 4.566 1.00 84.62 85 PHE A O 1
ATOM 684 N N . ASP A 1 86 ? -10.201 -9.902 3.187 1.00 87.12 86 ASP A N 1
ATOM 685 C CA . ASP A 1 86 ? -11.015 -9.644 2.005 1.00 87.12 86 ASP A CA 1
ATOM 686 C C . ASP A 1 86 ? -10.174 -9.944 0.756 1.00 87.12 86 ASP A C 1
ATOM 688 O O . ASP A 1 86 ? -8.978 -10.258 0.860 1.00 87.12 86 ASP A O 1
ATOM 692 N N . GLU A 1 87 ? -10.798 -9.886 -0.412 1.00 89.31 87 GLU A N 1
ATOM 693 C CA . GLU A 1 87 ? -10.170 -10.216 -1.682 1.00 89.31 87 GLU A CA 1
ATOM 694 C C . GLU A 1 87 ? -9.035 -9.241 -2.036 1.00 89.31 87 GLU A C 1
ATOM 696 O O . GLU A 1 87 ? -9.026 -8.062 -1.668 1.00 89.31 87 GLU A O 1
ATOM 701 N N . TRP A 1 88 ? -8.018 -9.763 -2.724 1.00 89.44 88 TRP A N 1
ATOM 702 C CA . TRP A 1 88 ? -6.945 -8.930 -3.252 1.00 89.44 88 TRP A CA 1
ATOM 703 C C . TRP A 1 88 ? -7.503 -8.047 -4.378 1.00 89.44 88 TRP A C 1
ATOM 705 O O . TRP A 1 88 ? -8.206 -8.573 -5.239 1.00 89.44 88 TRP A O 1
ATOM 715 N N . PRO A 1 89 ? -7.202 -6.736 -4.414 1.00 89.00 89 PRO A N 1
ATOM 716 C CA . PRO A 1 89 ? -7.771 -5.845 -5.418 1.00 89.00 89 PRO A CA 1
ATOM 717 C C . PRO A 1 89 ? -7.401 -6.293 -6.835 1.00 89.00 89 PRO A C 1
ATOM 719 O O . PRO A 1 89 ? -6.217 -6.407 -7.169 1.00 89.00 89 PRO A O 1
ATOM 722 N N . ASP A 1 90 ? -8.417 -6.510 -7.671 1.00 88.19 90 ASP A N 1
ATOM 723 C CA . ASP A 1 90 ? -8.217 -6.658 -9.108 1.00 88.19 90 ASP A CA 1
ATOM 724 C C . ASP A 1 90 ? -8.148 -5.272 -9.747 1.00 88.19 90 ASP A C 1
ATOM 726 O O . ASP A 1 90 ? -8.957 -4.387 -9.465 1.00 88.19 90 ASP A O 1
ATOM 730 N N . VAL A 1 91 ? -7.1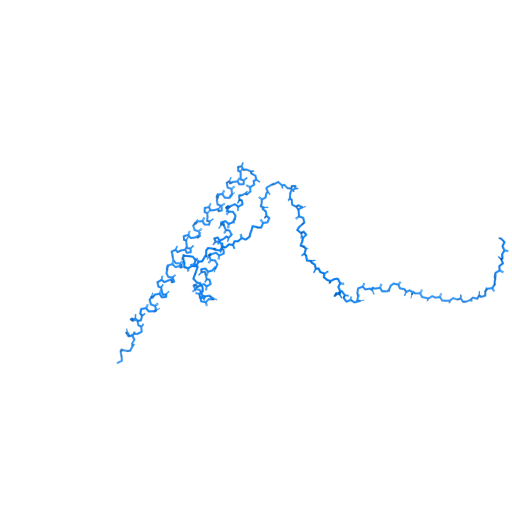23 -5.069 -10.563 1.00 88.75 91 VAL A N 1
ATOM 731 C CA . VAL A 1 91 ? -6.827 -3.782 -11.189 1.00 88.75 91 VAL A CA 1
ATOM 732 C C . VAL A 1 91 ? -6.675 -3.982 -12.681 1.00 88.75 91 VAL A C 1
ATOM 734 O O . VAL A 1 91 ? -5.977 -4.896 -13.138 1.00 88.75 91 VAL A O 1
ATOM 737 N N . GLU A 1 92 ? -7.306 -3.095 -13.435 1.00 86.00 92 GLU A N 1
ATOM 738 C CA . GLU A 1 92 ? -7.142 -3.041 -14.877 1.00 86.00 92 GLU A CA 1
ATOM 739 C C . GLU A 1 92 ? -5.780 -2.437 -15.234 1.00 86.00 92 GLU A C 1
ATOM 741 O O . GLU A 1 92 ? -5.234 -1.566 -14.543 1.00 86.00 92 GLU A O 1
ATOM 746 N N . LEU A 1 93 ? -5.185 -2.962 -16.302 1.00 82.06 93 LEU A N 1
ATOM 747 C CA . LEU A 1 93 ? -3.902 -2.489 -16.797 1.00 82.06 93 LEU A CA 1
ATOM 748 C C . LEU A 1 93 ? -4.112 -1.223 -17.619 1.00 82.06 93 LEU A C 1
ATOM 750 O O . LEU A 1 93 ? -4.838 -1.231 -18.605 1.00 82.06 93 LEU A O 1
ATOM 754 N N . THR A 1 94 ? -3.426 -0.150 -17.241 1.00 78.50 94 THR A N 1
ATOM 755 C CA . THR A 1 94 ? -3.346 1.061 -18.060 1.00 78.50 94 THR A CA 1
ATOM 756 C C . THR A 1 94 ? -2.355 0.875 -19.218 1.00 78.50 94 THR A C 1
ATOM 758 O O . THR A 1 94 ? -1.467 0.010 -19.118 1.00 78.50 94 THR A O 1
ATOM 761 N N . PRO A 1 95 ? -2.443 1.686 -20.295 1.00 78.25 95 PRO A N 1
ATOM 762 C CA . PRO A 1 95 ? -1.436 1.713 -21.358 1.00 78.25 95 PRO A CA 1
ATOM 763 C C . PRO A 1 95 ? -0.022 1.776 -20.777 1.00 78.25 95 PRO A C 1
ATOM 765 O O . PRO A 1 95 ? 0.213 2.412 -19.744 1.00 78.25 95 PRO A O 1
ATOM 768 N N . GLY A 1 96 ? 0.885 0.985 -21.346 1.00 75.38 96 GLY A N 1
ATOM 769 C CA . GLY A 1 96 ? 2.194 0.744 -20.753 1.00 75.38 96 GLY A CA 1
ATOM 770 C C . GLY A 1 96 ? 3.243 1.795 -21.008 1.00 75.38 96 GLY A C 1
ATOM 771 O O . GLY A 1 96 ? 3.126 2.601 -21.915 1.00 75.38 96 GLY A O 1
ATOM 772 N N . TYR A 1 97 ? 4.276 1.771 -20.167 1.00 78.06 97 TYR A N 1
ATOM 773 C CA . TYR A 1 97 ? 5.470 2.562 -20.394 1.00 78.06 97 TYR A CA 1
ATOM 774 C C . TYR A 1 97 ? 6.405 1.817 -21.345 1.00 78.06 97 TYR A C 1
ATOM 776 O O . TYR A 1 97 ? 6.848 0.694 -21.082 1.00 78.06 97 TYR A O 1
ATOM 784 N N . THR A 1 98 ? 6.773 2.492 -22.418 1.00 74.19 98 THR A N 1
ATOM 785 C CA . THR A 1 98 ? 7.773 2.056 -23.385 1.00 74.19 98 THR A CA 1
ATOM 786 C C . THR A 1 98 ? 8.761 3.197 -23.576 1.00 74.19 98 THR A C 1
ATOM 788 O O . THR A 1 98 ? 8.374 4.363 -23.583 1.00 74.19 98 THR A O 1
ATOM 791 N N . SER A 1 99 ? 10.055 2.891 -23.664 1.00 70.00 99 SER A N 1
ATOM 792 C CA . SER A 1 99 ? 11.064 3.929 -23.914 1.00 70.00 99 SER A CA 1
ATOM 793 C C . SER A 1 99 ? 11.187 4.291 -25.396 1.00 70.00 99 SER A C 1
ATOM 795 O O . SER A 1 99 ? 12.042 5.101 -25.745 1.00 70.00 99 SER A O 1
ATOM 797 N N . ASP A 1 100 ? 10.403 3.646 -26.262 1.00 72.69 100 ASP A N 1
ATOM 798 C CA . ASP A 1 100 ? 10.418 3.872 -27.702 1.00 72.69 100 ASP A CA 1
ATOM 799 C C . ASP A 1 100 ? 9.484 5.045 -28.062 1.00 72.69 100 ASP A C 1
ATOM 801 O O . ASP A 1 100 ? 8.264 4.908 -27.912 1.00 72.69 100 ASP A O 1
ATOM 805 N N . PRO A 1 101 ? 10.017 6.203 -28.502 1.00 60.41 101 PRO A N 1
ATOM 806 C CA . PRO A 1 101 ? 9.241 7.432 -28.689 1.00 60.41 101 PRO A CA 1
ATOM 807 C C . PRO A 1 101 ? 8.180 7.359 -29.801 1.00 60.41 101 PRO A C 1
ATOM 809 O O . PRO A 1 101 ? 7.423 8.310 -29.967 1.00 60.41 101 PRO A O 1
ATOM 812 N N . GLU A 1 102 ? 8.104 6.264 -30.564 1.00 58.84 102 GLU A N 1
ATOM 813 C CA . GLU A 1 102 ? 7.198 6.135 -31.717 1.00 58.84 102 GLU A CA 1
ATOM 814 C C . GLU A 1 102 ? 5.884 5.386 -31.424 1.00 58.84 102 GLU A C 1
ATOM 816 O O . GLU A 1 102 ? 5.089 5.156 -32.330 1.00 58.84 102 GLU A O 1
ATOM 821 N N . SER A 1 103 ? 5.614 5.027 -30.165 1.00 56.25 103 SER A N 1
ATOM 822 C CA . SER A 1 103 ? 4.430 4.233 -29.773 1.00 56.25 103 SER A CA 1
ATOM 823 C C . SER A 1 103 ? 3.418 4.973 -28.885 1.00 56.25 103 SER A C 1
ATOM 825 O O . SER A 1 103 ? 2.550 4.351 -28.285 1.00 56.25 103 SER A O 1
ATOM 827 N N . ASP A 1 104 ? 3.475 6.308 -28.863 1.00 53.25 104 ASP A N 1
ATOM 828 C CA . ASP A 1 104 ? 2.561 7.185 -28.104 1.00 53.25 104 ASP A CA 1
ATOM 829 C C . ASP A 1 104 ? 1.399 7.739 -28.961 1.00 53.25 104 ASP A C 1
ATOM 831 O O . ASP A 1 104 ? 0.912 8.850 -28.750 1.00 53.25 104 ASP A O 1
ATOM 835 N N . SER A 1 105 ? 0.936 6.984 -29.960 1.00 54.16 105 SER A N 1
ATOM 836 C CA . SER A 1 105 ? -0.238 7.367 -30.765 1.00 54.16 105 SER A CA 1
ATOM 837 C C . SER A 1 105 ? -1.211 6.213 -31.004 1.00 54.16 105 SER A C 1
ATOM 839 O O . SER A 1 105 ? -1.714 6.023 -32.104 1.00 54.16 105 SER A O 1
ATOM 841 N N . GLU A 1 106 ? -1.544 5.468 -29.951 1.00 54.09 106 GLU A N 1
ATOM 842 C CA . GLU A 1 106 ? -2.860 4.825 -29.884 1.00 54.09 106 GLU A CA 1
ATOM 843 C C . GLU A 1 106 ? -3.804 5.785 -29.156 1.00 54.09 106 GLU A C 1
ATOM 845 O O . GLU A 1 106 ? -3.846 5.874 -27.928 1.00 54.09 106 GLU A O 1
ATOM 850 N N . ILE A 1 107 ? -4.512 6.582 -29.956 1.00 49.47 107 ILE A N 1
ATOM 851 C CA . ILE A 1 107 ? -5.689 7.328 -29.525 1.00 49.47 107 ILE A CA 1
ATOM 852 C C . ILE A 1 107 ? -6.641 6.282 -28.948 1.00 49.47 107 ILE A C 1
ATOM 854 O O . ILE A 1 107 ? -7.112 5.409 -29.671 1.00 49.47 107 ILE A O 1
ATOM 858 N N . ILE A 1 108 ? -6.890 6.344 -27.642 1.00 52.69 108 ILE A N 1
ATOM 859 C CA . ILE A 1 108 ? -7.989 5.605 -27.029 1.00 52.69 108 ILE A CA 1
ATOM 860 C C . ILE A 1 108 ? -9.256 6.225 -27.621 1.00 52.69 108 ILE A C 1
ATOM 862 O O . ILE A 1 108 ? -9.727 7.253 -27.129 1.00 52.69 108 ILE A O 1
ATOM 866 N N . GLU A 1 109 ? -9.776 5.636 -28.701 1.00 45.97 109 GLU A N 1
ATOM 867 C CA . GLU A 1 109 ? -11.189 5.745 -29.051 1.00 45.97 109 GLU A CA 1
ATOM 868 C C . GLU A 1 109 ? -11.948 5.210 -27.843 1.00 45.97 109 GLU A C 1
ATOM 870 O O . GLU A 1 109 ? -12.141 4.015 -27.631 1.00 45.97 109 GLU A O 1
ATOM 875 N N . SER A 1 110 ? -12.280 6.144 -26.963 1.00 45.47 110 SER A N 1
ATOM 876 C CA . SER A 1 110 ? -13.373 5.955 -26.046 1.00 45.47 110 SER A CA 1
ATOM 877 C C . SER A 1 110 ? -14.589 5.910 -26.956 1.00 45.47 110 SER A C 1
ATOM 879 O O . SER A 1 110 ? -15.022 6.957 -27.431 1.00 45.47 110 SER A O 1
ATOM 881 N N . ASP A 1 111 ? -15.093 4.708 -27.234 1.00 44.44 111 ASP A N 1
ATOM 882 C CA . ASP A 1 111 ? -16.479 4.497 -27.652 1.00 44.44 111 ASP A CA 1
ATOM 883 C C . ASP A 1 111 ? -17.372 5.013 -26.508 1.00 44.44 111 ASP A C 1
ATOM 885 O O . ASP A 1 111 ? -17.937 4.272 -25.705 1.00 44.44 111 ASP A O 1
ATOM 889 N N . SER A 1 112 ? -17.426 6.334 -26.357 1.00 44.53 112 SER A N 1
ATOM 890 C CA . SER A 1 112 ? -18.587 7.002 -25.822 1.00 44.53 112 SER A CA 1
ATOM 891 C C . SER A 1 112 ? -19.525 7.127 -27.008 1.00 44.53 112 SER A C 1
ATOM 893 O O . SER A 1 112 ? -19.334 7.999 -27.854 1.00 44.53 112 SER A O 1
ATOM 895 N N . GLU A 1 113 ? -20.522 6.250 -27.074 1.00 52.91 113 GLU A N 1
ATOM 896 C CA . GLU A 1 113 ? -21.774 6.550 -27.761 1.00 52.91 113 GLU A CA 1
ATOM 897 C C . GLU A 1 113 ? -22.325 7.849 -27.146 1.00 52.91 113 GLU A C 1
ATOM 899 O O . GLU A 1 113 ? -23.071 7.841 -26.168 1.00 52.91 113 GLU A O 1
ATOM 904 N N . SER A 1 114 ? -21.870 8.994 -27.655 1.00 44.75 114 SER A N 1
ATOM 905 C CA . SER A 1 114 ? -22.470 10.289 -27.392 1.00 44.75 114 SER A CA 1
ATOM 906 C C . SER A 1 114 ? -23.635 10.420 -28.355 1.00 44.75 114 SER A C 1
ATOM 908 O O . SER A 1 114 ? -23.453 10.697 -29.538 1.00 44.75 114 SER A O 1
ATOM 910 N N . ASP A 1 115 ? -24.821 10.150 -27.825 1.00 50.75 115 ASP A N 1
ATOM 911 C CA . ASP A 1 115 ? -26.101 10.552 -28.388 1.00 50.75 115 ASP A CA 1
ATOM 912 C C . ASP A 1 115 ? -26.006 12.039 -28.786 1.00 50.75 115 ASP A C 1
ATOM 914 O O . ASP A 1 115 ? -25.918 12.929 -27.938 1.00 50.75 115 ASP A O 1
ATOM 918 N N . ASP A 1 116 ? -25.922 12.305 -30.091 1.00 59.09 116 ASP A N 1
ATOM 919 C CA . ASP A 1 116 ? -25.625 13.614 -30.702 1.00 59.09 116 ASP A CA 1
ATOM 920 C C . ASP A 1 116 ? -26.789 14.629 -30.552 1.00 59.09 116 ASP A C 1
ATOM 922 O O . ASP A 1 116 ? -26.864 15.644 -31.248 1.00 59.09 116 ASP A O 1
ATOM 926 N N . SER A 1 117 ? -27.745 14.365 -29.655 1.00 59.62 117 SER A N 1
ATOM 927 C CA . SER A 1 117 ? -28.985 15.132 -29.503 1.00 59.62 117 SER A CA 1
ATOM 928 C C . SER A 1 117 ? -28.906 16.322 -28.542 1.00 59.62 117 SER A C 1
ATOM 930 O O . SER A 1 117 ? -29.827 17.137 -28.534 1.00 59.62 117 SER A O 1
ATOM 932 N N . ASP A 1 118 ? -27.828 16.467 -27.768 1.00 62.47 118 ASP A N 1
ATOM 933 C CA . ASP A 1 118 ? -27.746 17.457 -26.680 1.00 62.47 118 ASP A CA 1
ATOM 934 C C . ASP A 1 118 ? -26.805 18.646 -26.954 1.00 62.47 118 ASP A C 1
ATOM 936 O O . ASP A 1 118 ? -26.400 19.342 -26.021 1.00 62.47 118 ASP A O 1
ATOM 940 N N . ILE A 1 119 ? -26.471 18.947 -28.217 1.00 64.19 119 ILE A N 1
ATOM 941 C CA . ILE A 1 119 ? -25.784 20.207 -28.553 1.00 64.19 119 ILE A CA 1
ATOM 942 C C . ILE A 1 119 ? -26.825 21.340 -28.631 1.00 64.19 119 ILE A C 1
ATOM 944 O O . ILE A 1 119 ? -27.622 21.382 -29.572 1.00 64.19 119 ILE A O 1
ATOM 948 N N . PRO A 1 120 ? -26.842 22.301 -27.683 1.00 57.66 120 PRO A N 1
ATOM 949 C CA . PRO A 1 120 ? -27.769 23.422 -27.742 1.00 57.66 120 PRO A CA 1
ATOM 950 C C . PRO A 1 120 ? -27.508 24.292 -28.976 1.00 57.66 120 PRO A C 1
ATOM 952 O O . PRO A 1 120 ? -26.364 24.582 -29.329 1.00 57.66 120 PRO A O 1
ATOM 955 N N . SER A 1 121 ? -28.587 24.786 -29.585 1.00 59.78 121 SER A N 1
ATOM 956 C CA . SER A 1 121 ? -28.600 25.548 -30.845 1.00 59.78 121 SER A CA 1
ATOM 957 C C . SER A 1 121 ? -27.810 26.868 -30.843 1.00 59.78 121 SER A C 1
ATOM 959 O O . SER A 1 121 ? -27.851 27.601 -31.825 1.00 59.78 121 SER A O 1
ATOM 961 N N . PHE A 1 122 ? -27.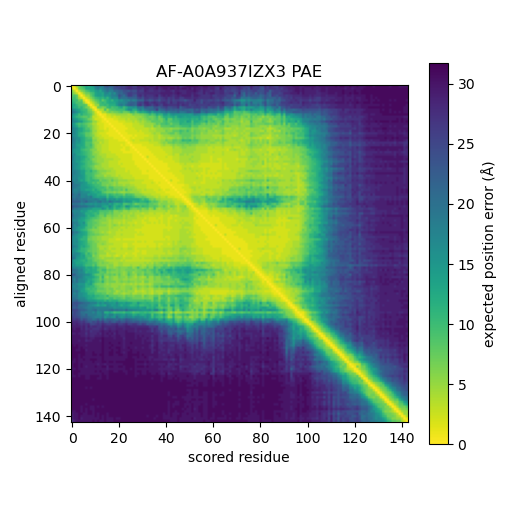092 27.206 -29.768 1.00 60.16 122 PHE A N 1
ATOM 962 C CA . PHE A 1 122 ? -26.286 28.426 -29.670 1.00 60.16 122 PHE A CA 1
ATOM 963 C C . PHE A 1 122 ? -24.995 28.380 -30.512 1.00 60.16 122 PHE A C 1
ATOM 965 O O . PHE A 1 122 ? -24.372 29.419 -30.717 1.00 60.16 122 PHE A O 1
ATOM 972 N N . VAL A 1 123 ? -24.591 27.199 -31.000 1.00 61.97 123 VAL A N 1
ATOM 973 C CA . VAL A 1 123 ? -23.408 27.004 -31.864 1.00 61.97 123 VAL A CA 1
ATOM 974 C C . VAL A 1 123 ? -23.715 27.154 -33.362 1.00 61.97 123 VAL A C 1
ATOM 976 O O . VAL A 1 123 ? -22.793 27.285 -34.165 1.00 61.97 123 VAL A O 1
ATOM 979 N N . SER A 1 124 ? -24.989 27.234 -33.763 1.00 51.66 124 SER A N 1
ATOM 980 C CA . SER A 1 124 ? -25.343 27.643 -35.129 1.00 51.66 124 SER A CA 1
ATOM 981 C C . SER A 1 124 ? -25.338 29.168 -35.204 1.00 51.66 124 SER A C 1
ATOM 983 O O . SER A 1 124 ? -26.357 29.823 -35.019 1.00 51.66 124 SER A O 1
ATOM 985 N N . SER A 1 125 ? -24.156 29.749 -35.407 1.00 47.44 125 SER A N 1
ATOM 986 C CA . SER A 1 125 ? -24.038 31.158 -35.772 1.00 47.44 125 SER A CA 1
ATOM 987 C C . SER A 1 125 ? -24.564 31.329 -37.195 1.00 47.44 125 SER A C 1
ATOM 989 O O . SER A 1 125 ? -23.850 31.053 -38.158 1.00 47.44 125 SER A O 1
ATOM 991 N N . ASP A 1 126 ? -25.805 31.796 -37.309 1.00 46.38 126 ASP A N 1
ATOM 992 C CA . ASP A 1 126 ? -26.405 32.298 -38.542 1.00 46.38 126 ASP A CA 1
ATOM 993 C C . ASP A 1 126 ? -25.505 33.380 -39.158 1.00 46.38 126 ASP A C 1
ATOM 995 O O . ASP A 1 126 ? -25.418 34.512 -38.678 1.00 46.38 126 ASP A O 1
ATOM 999 N N . GLY A 1 127 ? -24.791 33.023 -40.222 1.00 49.88 127 GLY A N 1
ATOM 1000 C CA . GLY A 1 127 ? -24.093 33.972 -41.073 1.00 49.88 127 GLY A CA 1
ATOM 1001 C C . GLY A 1 127 ? -25.008 34.422 -42.200 1.00 49.88 127 GLY A C 1
ATOM 1002 O O . GLY A 1 127 ? -24.906 33.874 -43.285 1.00 49.88 127 GLY A O 1
ATOM 1003 N N . GLU A 1 128 ? -25.869 35.417 -41.972 1.00 41.19 128 GLU A N 1
ATOM 1004 C CA . GLU A 1 128 ? -26.596 36.086 -43.058 1.00 41.19 128 GLU A CA 1
ATOM 1005 C C . GLU A 1 128 ? -26.780 37.596 -42.803 1.00 41.19 128 GLU A C 1
ATOM 1007 O O . GLU A 1 128 ? -27.305 38.034 -41.780 1.00 41.19 128 GLU A O 1
ATOM 1012 N N . ALA A 1 129 ? -26.404 38.357 -43.836 1.00 37.78 129 ALA A N 1
ATOM 1013 C CA . ALA A 1 129 ? -26.896 39.679 -44.230 1.00 37.78 129 ALA A CA 1
ATOM 1014 C C . ALA A 1 129 ? -26.479 40.942 -43.438 1.00 37.78 129 ALA A C 1
ATOM 1016 O O . ALA A 1 129 ? -27.174 41.417 -42.541 1.00 37.78 129 ALA A O 1
ATOM 1017 N N . LEU A 1 130 ? -25.463 41.642 -43.965 1.00 36.47 130 LEU A N 1
ATOM 1018 C CA . LEU A 1 130 ? -25.512 43.107 -44.053 1.00 36.47 130 LEU A CA 1
ATOM 1019 C C . LEU A 1 130 ? -26.097 43.498 -45.416 1.00 36.47 130 LEU A C 1
ATOM 1021 O O . LEU A 1 130 ? -25.547 43.203 -46.473 1.00 36.47 130 LEU A O 1
ATOM 1025 N N . LYS A 1 131 ? -27.262 44.132 -45.336 1.00 36.62 131 LYS A N 1
ATOM 1026 C CA . LYS A 1 131 ? -28.099 44.657 -46.409 1.00 36.62 131 LYS A CA 1
ATOM 1027 C C . LYS A 1 131 ? -27.690 46.106 -46.663 1.00 36.62 131 LYS A C 1
ATOM 1029 O O . LYS A 1 131 ? -27.725 46.889 -45.721 1.00 36.62 131 LYS A O 1
ATOM 1034 N N . ASP A 1 132 ? -27.407 46.474 -47.906 1.00 40.59 132 ASP A N 1
ATOM 1035 C CA . ASP A 1 132 ? -27.635 47.852 -48.338 1.00 40.59 132 ASP A CA 1
ATOM 1036 C C . ASP A 1 132 ? -28.280 47.835 -49.720 1.00 40.59 132 ASP A C 1
ATOM 1038 O O . ASP A 1 132 ? -27.806 47.184 -50.652 1.00 40.59 132 ASP A O 1
ATOM 1042 N N . GLY A 1 133 ? -29.461 48.438 -49.787 1.00 37.94 133 GLY A N 1
ATOM 1043 C CA . GLY A 1 133 ? -30.277 48.489 -50.984 1.00 37.94 133 GLY A CA 1
ATOM 1044 C C . GLY A 1 133 ? -30.045 49.792 -51.723 1.00 37.94 133 GLY A C 1
ATOM 1045 O O . GLY A 1 133 ? -30.066 50.855 -51.115 1.00 37.94 133 GLY A O 1
ATOM 1046 N N . ASP A 1 134 ? -29.961 49.715 -53.043 1.00 42.66 134 AS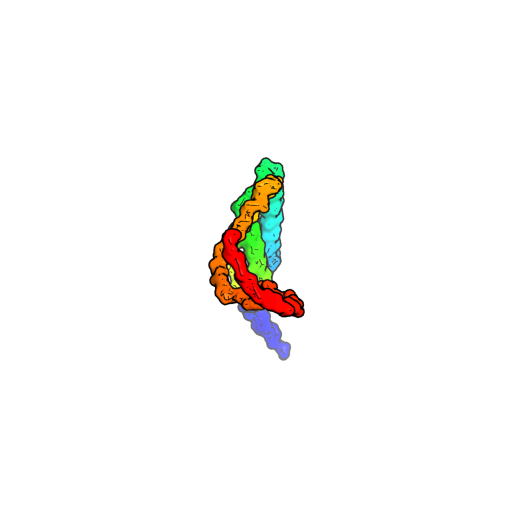P A N 1
ATOM 1047 C CA . ASP A 1 134 ? -30.548 50.754 -53.874 1.00 42.66 134 ASP A CA 1
ATOM 1048 C C . ASP A 1 134 ? -31.228 50.086 -55.065 1.00 42.66 134 ASP A C 1
ATOM 1050 O O . ASP A 1 134 ? -30.668 49.220 -55.741 1.00 42.66 134 ASP A O 1
ATOM 1054 N N . GLY A 1 135 ? -32.507 50.403 -55.226 1.00 45.97 135 GLY A N 1
ATOM 1055 C CA . GLY A 1 135 ? -33.349 49.832 -56.259 1.00 45.97 135 GLY A CA 1
ATOM 1056 C C . GLY A 1 135 ? -33.184 50.589 -57.565 1.00 45.97 135 GLY A C 1
ATOM 1057 O O . GLY A 1 135 ? -33.074 51.812 -57.556 1.00 45.97 135 GLY A O 1
ATOM 1058 N N . LYS A 1 136 ? -33.292 49.869 -58.683 1.00 41.16 136 LYS A N 1
ATOM 1059 C CA . LYS A 1 136 ? -34.297 50.143 -59.721 1.00 41.16 136 LYS A CA 1
ATOM 1060 C C . LYS A 1 136 ? -34.142 49.214 -60.923 1.00 41.16 136 LYS A C 1
ATOM 1062 O O . LYS A 1 136 ? -33.063 49.055 -61.475 1.00 41.16 136 LYS A O 1
ATOM 1067 N N . ASP A 1 137 ? -35.300 48.684 -61.301 1.00 44.75 137 ASP A N 1
ATOM 1068 C CA . ASP A 1 137 ? -35.762 48.476 -62.671 1.00 44.75 137 ASP A CA 1
ATOM 1069 C C . ASP A 1 137 ? -35.096 47.371 -63.521 1.00 44.75 137 ASP A C 1
ATOM 1071 O O . ASP A 1 137 ? -34.084 47.544 -64.193 1.00 44.75 137 ASP A O 1
ATOM 1075 N N . LEU A 1 138 ? -35.799 46.227 -63.558 1.00 46.41 138 LEU A N 1
ATOM 1076 C CA . LEU A 1 138 ? -35.898 45.305 -64.704 1.00 46.41 138 LEU A CA 1
ATOM 1077 C C . LEU A 1 138 ? -36.138 46.084 -66.027 1.00 46.41 138 LEU A C 1
ATOM 1079 O O . LEU A 1 138 ? -36.788 47.128 -65.957 1.00 46.41 138 LEU A O 1
ATOM 1083 N N . PRO A 1 139 ? -35.790 45.572 -67.240 1.00 50.47 139 PRO A N 1
ATOM 1084 C CA . PRO A 1 139 ? -36.112 44.201 -67.653 1.00 50.47 139 PRO A CA 1
ATOM 1085 C C . PRO A 1 139 ? -35.155 43.481 -68.632 1.00 50.47 139 PRO A C 1
ATOM 1087 O O . PRO A 1 139 ? -34.194 44.017 -69.169 1.00 50.47 139 PRO A O 1
ATOM 1090 N N . LYS A 1 140 ? -35.516 42.209 -68.831 1.00 50.66 140 LYS A N 1
ATOM 1091 C CA . LYS A 1 140 ? -35.012 41.175 -69.748 1.00 50.66 140 LYS A CA 1
ATOM 1092 C C . LYS A 1 140 ? -34.675 41.659 -71.165 1.00 50.66 140 LYS A C 1
ATOM 1094 O O . LYS A 1 140 ? -35.440 42.424 -71.744 1.00 50.66 140 LYS A O 1
ATOM 1099 N N . ALA A 1 141 ? -33.680 41.017 -71.775 1.00 44.94 141 ALA A N 1
ATOM 1100 C CA . ALA A 1 141 ? -33.733 40.646 -73.186 1.00 44.94 141 ALA A CA 1
ATOM 1101 C C . ALA A 1 141 ? -32.864 39.407 -73.441 1.00 44.94 141 ALA A C 1
ATOM 1103 O O . ALA A 1 141 ? -31.700 39.360 -73.048 1.00 44.94 141 ALA A O 1
ATOM 1104 N N . ASP A 1 142 ? -33.493 38.421 -74.070 1.00 50.47 142 ASP A N 1
ATOM 1105 C CA . ASP A 1 142 ? -32.899 37.237 -74.677 1.00 50.47 142 ASP A CA 1
ATOM 1106 C C . ASP A 1 142 ? -31.911 37.611 -75.798 1.00 50.47 142 ASP A C 1
ATOM 1108 O O . ASP A 1 142 ? -32.170 38.568 -76.532 1.00 50.47 142 ASP A O 1
ATOM 1112 N N . VAL A 1 143 ? -30.822 36.836 -75.925 1.00 44.72 143 VAL A N 1
ATOM 1113 C CA . VAL A 1 143 ? -30.206 36.227 -77.137 1.00 44.72 143 VAL A CA 1
ATOM 1114 C C . VAL A 1 143 ? -28.846 35.645 -76.754 1.00 44.72 143 VAL A C 1
ATOM 1116 O O . VAL A 1 143 ? -28.026 36.382 -76.165 1.00 44.72 143 VAL A O 1
#

Secondary structure (DSSP, 8-state):
---HHHHHT-HHHHHHHHHHHIIIIIIHHHHHHHHHHHHHHHHHHHHHHSB--HHHHHHHHHHHHHHHHHHHHHTTS--PPPTTSSPPPP-PPPPPPBS-TT-------------TT---GGG--------------------

Nearest PDB structures (foldseek):
  6hgc-assembly1_A  TM=7.764E-01  e=6.161E+00  Drosophila melanogaster
  7p48-assembly1_6  TM=3.790E-01  e=8.394E+00  Mammaliicoccus lentus

Sequence (143 aa):
MTDGKENIKKTSTWIRFAYMVLFGAILIPLGRFVLAFIVVGQFLMVLVKGRDNANLRKLGNALGQWIYQGILFLTFNSEAKPFPFDEWPDVELTPGYTSDPESDSEIIESDSESDDSDIPSFVSSDGEALKDGDGKDLPKADV